Protein AF-A0A2V7U2L6-F1 (afdb_monomer_lite)

pLDDT: mean 90.73, std 7.67, range [42.09, 98.19]

Secondary structure (DSSP, 8-state):
-BEEEE-SS-EEETTS-EE--HHHHHHHHHTTEEEEEEEEEE--HHHHHHHHHHHHTT-HHHHHHHHHHHHHHHHHHHHHHHHHHHHHHHTTT-EEEEEE-TTSTTS-GGGHHHHHHHHH-TT--EETTEEE-TTS-EESSSEEEEEEEEESS-----HHHHHHT---TT-TT-SS------

Structure (mmCIF, N/CA/C/O backbone):
data_AF-A0A2V7U2L6-F1
#
_entry.id   AF-A0A2V7U2L6-F1
#
loop_
_atom_site.group_PDB
_atom_site.id
_atom_site.type_symbol
_atom_site.label_atom_id
_atom_site.label_alt_id
_atom_site.label_comp_id
_atom_site.label_asym_id
_atom_site.label_entity_id
_atom_site.label_seq_id
_atom_site.pdbx_PDB_ins_code
_atom_site.Cartn_x
_atom_site.Cartn_y
_atom_site.Cartn_z
_atom_site.occupancy
_atom_site.B_iso_or_equiv
_atom_site.auth_seq_id
_atom_site.auth_comp_id
_atom_site.auth_asym_id
_atom_site.auth_atom_id
_atom_site.pdbx_PDB_model_num
ATOM 1 N N . MET A 1 1 ? 3.510 3.789 -13.296 1.00 94.06 1 MET A N 1
ATOM 2 C CA . MET A 1 1 ? 4.550 4.838 -13.203 1.00 94.06 1 MET A CA 1
ATOM 3 C C . MET A 1 1 ? 5.898 4.171 -13.372 1.00 94.06 1 MET A C 1
ATOM 5 O O . MET A 1 1 ? 6.181 3.246 -12.621 1.00 94.06 1 MET A O 1
ATOM 9 N N . GLU A 1 2 ? 6.699 4.607 -14.341 1.00 95.31 2 GLU A N 1
ATOM 10 C CA . GLU A 1 2 ? 8.020 4.018 -14.597 1.00 95.31 2 GLU A CA 1
ATOM 11 C C . GLU A 1 2 ? 9.007 4.306 -13.460 1.00 95.31 2 GLU A C 1
ATOM 13 O O . GLU A 1 2 ? 8.998 5.385 -12.856 1.00 95.31 2 GLU A O 1
ATOM 18 N N . ILE A 1 3 ? 9.886 3.345 -13.198 1.00 96.81 3 ILE A N 1
ATOM 19 C CA . ILE A 1 3 ? 11.030 3.492 -12.304 1.00 96.81 3 ILE A CA 1
ATOM 20 C C . ILE A 1 3 ? 12.176 4.094 -13.119 1.00 96.81 3 ILE A C 1
ATOM 22 O O . ILE A 1 3 ? 12.656 3.496 -14.076 1.00 96.81 3 ILE A O 1
ATOM 26 N N . ALA A 1 4 ? 12.636 5.282 -12.730 1.00 96.50 4 ALA A N 1
ATOM 27 C CA . ALA A 1 4 ? 13.750 5.957 -13.389 1.00 96.50 4 ALA A CA 1
ATOM 28 C C . ALA A 1 4 ? 15.114 5.514 -12.849 1.00 96.50 4 ALA A C 1
ATOM 30 O O . ALA A 1 4 ? 16.094 5.504 -13.590 1.00 96.50 4 ALA A O 1
ATOM 31 N N . ALA A 1 5 ? 15.206 5.202 -11.554 1.00 95.75 5 ALA A N 1
ATOM 32 C CA . ALA A 1 5 ? 16.434 4.700 -10.946 1.00 95.75 5 ALA A CA 1
ATOM 33 C C . ALA A 1 5 ? 16.156 3.885 -9.678 1.00 95.75 5 ALA A C 1
ATOM 35 O O . ALA A 1 5 ? 15.238 4.193 -8.914 1.00 95.75 5 ALA A O 1
ATOM 36 N N . LEU A 1 6 ? 17.004 2.881 -9.452 1.00 94.19 6 LEU A N 1
ATOM 37 C CA . LEU A 1 6 ? 17.102 2.110 -8.216 1.00 94.19 6 LEU A CA 1
ATOM 38 C C . LEU A 1 6 ? 18.550 2.197 -7.741 1.00 94.19 6 LEU A C 1
ATOM 40 O O . LEU A 1 6 ? 19.445 1.699 -8.421 1.00 94.19 6 LEU A O 1
ATOM 44 N N . ASP A 1 7 ? 18.781 2.809 -6.587 1.00 91.44 7 ASP A N 1
ATOM 45 C CA . ASP A 1 7 ? 20.095 2.834 -5.947 1.00 91.44 7 ASP A CA 1
ATOM 46 C C . ASP A 1 7 ? 20.064 2.048 -4.626 1.00 91.44 7 ASP A C 1
ATOM 48 O O . ASP A 1 7 ? 19.091 1.350 -4.313 1.00 91.44 7 ASP A O 1
ATOM 52 N N . ALA A 1 8 ? 21.172 2.054 -3.884 1.00 84.69 8 ALA A N 1
ATOM 53 C CA . ALA A 1 8 ? 21.261 1.334 -2.616 1.00 84.69 8 ALA A CA 1
ATOM 54 C C . ALA A 1 8 ? 20.348 1.932 -1.529 1.00 84.69 8 ALA A C 1
ATOM 56 O O . ALA A 1 8 ? 19.909 1.203 -0.644 1.00 84.69 8 ALA A O 1
ATOM 57 N N . GLY A 1 9 ? 20.060 3.235 -1.596 1.00 86.62 9 GLY A N 1
ATOM 58 C CA . GLY A 1 9 ? 19.311 3.977 -0.585 1.00 8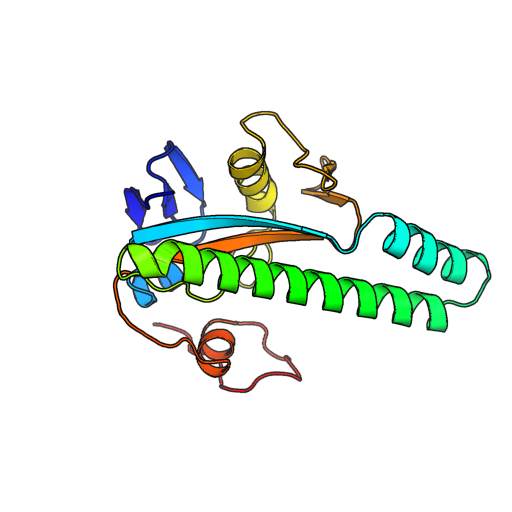6.62 9 GLY A CA 1
ATOM 59 C C . GLY A 1 9 ? 17.842 4.212 -0.930 1.00 86.62 9 GLY A C 1
ATOM 60 O O . GLY A 1 9 ? 17.069 4.557 -0.037 1.00 86.62 9 GLY A O 1
ATOM 61 N N . GLY A 1 10 ? 17.428 4.022 -2.184 1.00 92.31 10 GLY A N 1
ATOM 62 C CA . GLY A 1 10 ? 16.068 4.347 -2.574 1.00 92.31 10 GLY A CA 1
ATOM 63 C C . GLY A 1 10 ? 15.692 4.128 -4.034 1.00 92.31 10 GLY A C 1
ATOM 64 O O . GLY A 1 10 ? 16.367 3.469 -4.829 1.00 92.31 10 GLY A O 1
ATOM 65 N N . VAL A 1 11 ? 14.522 4.675 -4.347 1.00 95.12 11 VAL A N 1
ATOM 66 C CA . VAL A 1 11 ? 13.818 4.532 -5.620 1.00 95.12 11 VAL A CA 1
ATOM 67 C C . VAL A 1 11 ? 13.475 5.914 -6.135 1.00 95.12 11 VAL A C 1
ATOM 69 O O . VAL A 1 11 ? 12.940 6.729 -5.387 1.00 95.12 11 VAL A O 1
ATOM 72 N N . ARG A 1 12 ? 13.708 6.166 -7.421 1.00 96.44 12 ARG A N 1
ATOM 73 C CA . ARG A 1 12 ? 13.230 7.369 -8.107 1.00 96.44 12 ARG A CA 1
ATOM 74 C C . ARG A 1 12 ? 12.279 6.979 -9.226 1.00 96.44 12 ARG A C 1
ATOM 76 O O . ARG A 1 12 ? 12.628 6.167 -10.081 1.00 96.44 12 ARG A O 1
ATOM 83 N N . LEU A 1 13 ? 11.094 7.575 -9.230 1.00 95.69 13 LEU A N 1
ATOM 84 C CA . LEU A 1 13 ? 10.103 7.425 -10.288 1.00 95.69 13 LEU A CA 1
ATOM 85 C C . LEU A 1 13 ? 10.388 8.408 -11.428 1.00 95.69 13 LEU A C 1
ATOM 87 O O . LEU A 1 13 ? 10.940 9.487 -11.210 1.00 95.69 13 LEU A O 1
ATOM 91 N N . ALA A 1 14 ? 9.976 8.063 -12.648 1.00 94.00 14 ALA A N 1
ATOM 92 C CA . ALA A 1 14 ? 10.094 8.943 -13.816 1.00 94.00 14 ALA A CA 1
ATOM 93 C C . ALA A 1 14 ? 9.280 10.239 -13.681 1.00 94.00 14 ALA A C 1
ATOM 95 O O . ALA A 1 14 ? 9.581 11.235 -14.329 1.00 94.00 14 ALA A O 1
ATOM 96 N N . THR A 1 15 ? 8.285 10.243 -12.797 1.00 89.81 15 THR A N 1
ATOM 97 C CA . THR A 1 15 ? 7.484 11.413 -12.426 1.00 89.81 15 THR A CA 1
ATOM 98 C C . THR A 1 15 ? 8.226 12.390 -11.500 1.00 89.81 15 THR A C 1
ATOM 100 O O . THR A 1 15 ? 7.702 13.455 -11.197 1.00 89.81 15 THR A O 1
ATOM 103 N N . GLY A 1 16 ? 9.448 12.059 -11.062 1.00 89.94 16 GLY A N 1
ATOM 104 C CA . GLY A 1 16 ? 10.311 12.914 -10.241 1.00 89.94 16 GLY A CA 1
ATOM 105 C C . GLY A 1 16 ? 10.257 12.617 -8.740 1.00 89.94 16 GLY A C 1
ATOM 106 O O . GLY A 1 16 ? 11.210 12.934 -8.026 1.00 89.94 16 GLY A O 1
ATOM 107 N N . GLN A 1 17 ? 9.204 11.955 -8.250 1.00 92.19 17 GLN A N 1
ATOM 108 C CA . GLN A 1 17 ? 9.126 11.530 -6.852 1.00 92.19 17 GLN A CA 1
ATOM 109 C C . GLN A 1 17 ? 10.182 10.468 -6.539 1.00 92.19 17 GLN A C 1
ATOM 111 O O . GLN A 1 17 ? 10.548 9.638 -7.374 1.00 92.19 17 GLN A O 1
ATOM 116 N N . SER A 1 18 ? 10.666 10.492 -5.303 1.00 94.06 18 SER A N 1
ATOM 117 C CA . SER A 1 18 ? 11.637 9.530 -4.796 1.00 94.06 18 SER A CA 1
ATOM 118 C C . SER A 1 18 ? 11.253 9.052 -3.407 1.00 94.06 18 SER A C 1
ATOM 120 O O . SER A 1 18 ? 10.655 9.810 -2.637 1.00 94.06 18 SER A O 1
ATOM 122 N N . PHE A 1 19 ? 11.614 7.803 -3.121 1.00 95.12 19 PHE A N 1
ATOM 123 C CA . PHE A 1 19 ? 11.447 7.169 -1.824 1.00 95.12 19 PHE A CA 1
ATOM 124 C C . PHE A 1 19 ? 12.804 6.747 -1.263 1.00 95.12 19 PHE A C 1
ATOM 126 O O . PHE A 1 19 ? 13.530 6.002 -1.928 1.00 95.12 19 PHE A O 1
ATOM 133 N N . ALA A 1 20 ? 13.141 7.178 -0.047 1.00 93.19 20 ALA A N 1
ATOM 134 C CA . ALA A 1 20 ? 14.361 6.773 0.650 1.00 93.19 20 ALA A CA 1
ATOM 135 C C . ALA A 1 20 ? 14.130 5.447 1.395 1.00 93.19 20 ALA A C 1
ATOM 137 O O . ALA A 1 20 ? 13.930 5.405 2.609 1.00 93.19 20 ALA A O 1
ATOM 138 N N . SER A 1 21 ? 14.101 4.345 0.644 1.00 90.31 21 SER A N 1
ATOM 139 C CA . SER A 1 21 ? 13.888 3.002 1.186 1.00 90.31 21 SER A CA 1
ATOM 140 C C . SER A 1 21 ? 14.758 1.967 0.478 1.00 90.31 21 SER A C 1
ATOM 142 O O . SER A 1 21 ? 14.475 1.552 -0.649 1.00 90.31 21 SER A O 1
ATOM 144 N N . ALA A 1 22 ? 15.801 1.510 1.177 1.00 88.56 22 ALA A N 1
ATOM 145 C CA . ALA A 1 22 ? 16.678 0.439 0.712 1.00 88.56 22 ALA A CA 1
ATOM 146 C C . ALA A 1 22 ? 15.910 -0.875 0.489 1.00 88.56 22 ALA A C 1
ATOM 148 O O . ALA A 1 22 ? 16.107 -1.521 -0.539 1.00 88.56 22 ALA A O 1
ATOM 149 N N . ALA A 1 23 ? 14.982 -1.232 1.389 1.00 84.62 23 ALA A N 1
ATOM 150 C CA . ALA A 1 23 ? 14.158 -2.434 1.234 1.00 84.62 23 ALA A CA 1
ATOM 151 C C . ALA A 1 23 ? 13.219 -2.354 0.030 1.00 84.62 23 ALA A C 1
ATOM 153 O O . ALA A 1 23 ? 13.067 -3.341 -0.691 1.00 84.62 23 ALA A O 1
ATOM 154 N N . LEU A 1 24 ? 12.603 -1.193 -0.228 1.00 90.31 24 LEU A N 1
ATOM 155 C CA . LEU A 1 24 ? 11.796 -1.021 -1.434 1.00 90.31 24 LEU A CA 1
ATOM 156 C C . LEU A 1 24 ? 12.672 -1.164 -2.683 1.00 90.31 24 LEU A C 1
ATOM 158 O O . LEU A 1 24 ? 12.313 -1.907 -3.594 1.00 90.31 24 LEU A O 1
ATOM 162 N N . ALA A 1 25 ? 13.832 -0.503 -2.718 1.00 91.88 25 ALA A N 1
ATOM 163 C CA . ALA A 1 25 ? 14.747 -0.577 -3.852 1.00 91.88 25 ALA A CA 1
ATOM 164 C C . ALA A 1 25 ? 15.233 -2.010 -4.113 1.00 91.88 25 ALA A C 1
ATOM 166 O O . ALA A 1 25 ? 15.231 -2.475 -5.251 1.00 91.88 25 ALA A O 1
ATOM 167 N N . GLU A 1 26 ? 15.596 -2.738 -3.060 1.00 88.62 26 GLU A N 1
ATOM 168 C CA . GLU A 1 26 ? 16.002 -4.139 -3.118 1.00 88.62 26 GLU A CA 1
ATOM 169 C C . GLU A 1 26 ? 14.884 -5.046 -3.624 1.00 88.62 26 GLU A C 1
ATOM 171 O O . GLU A 1 26 ? 15.102 -5.845 -4.535 1.00 88.62 26 GLU A O 1
ATOM 176 N N . ARG A 1 27 ? 13.668 -4.877 -3.103 1.00 87.69 27 ARG A N 1
ATOM 177 C CA . ARG A 1 27 ? 12.491 -5.619 -3.551 1.00 87.69 27 ARG A CA 1
ATOM 178 C C . ARG A 1 27 ? 12.204 -5.381 -5.033 1.00 87.69 27 ARG A C 1
ATOM 180 O O . ARG A 1 27 ? 11.943 -6.339 -5.759 1.00 87.69 27 ARG A O 1
ATOM 187 N N . LEU A 1 28 ? 12.272 -4.130 -5.490 1.00 92.12 28 LEU A N 1
ATOM 188 C CA . LEU A 1 28 ? 12.072 -3.785 -6.899 1.00 92.12 28 LEU A CA 1
ATOM 189 C C . LEU A 1 28 ? 13.174 -4.383 -7.785 1.00 92.12 28 LEU A C 1
ATOM 191 O O . LEU A 1 28 ? 12.851 -4.955 -8.828 1.00 92.12 28 LEU A O 1
ATOM 195 N N . ARG A 1 29 ? 14.441 -4.340 -7.338 1.00 91.56 29 ARG A N 1
ATOM 196 C CA . ARG A 1 29 ? 15.591 -4.970 -8.015 1.00 91.56 29 ARG A CA 1
ATOM 197 C C . ARG A 1 29 ? 15.437 -6.490 -8.117 1.00 91.56 29 ARG A C 1
ATOM 199 O O . ARG A 1 29 ? 15.534 -7.038 -9.208 1.00 91.56 29 ARG A O 1
ATOM 206 N N . ALA A 1 30 ? 15.137 -7.178 -7.015 1.00 87.94 30 ALA A N 1
ATOM 207 C CA . ALA A 1 30 ? 14.905 -8.627 -7.001 1.00 87.94 30 ALA A CA 1
ATOM 208 C C . ALA A 1 30 ? 13.689 -9.033 -7.859 1.00 87.94 30 ALA A C 1
ATOM 210 O O . ALA A 1 30 ? 13.643 -10.112 -8.463 1.00 87.94 30 ALA A O 1
ATOM 211 N N . GLY A 1 31 ? 12.701 -8.140 -7.925 1.00 89.38 31 GLY A N 1
ATOM 212 C CA . GLY A 1 31 ? 11.532 -8.245 -8.781 1.00 89.38 31 GLY A CA 1
ATOM 213 C C . GLY A 1 31 ? 11.807 -8.030 -10.270 1.00 89.38 31 GLY A C 1
ATOM 214 O O . GLY A 1 31 ? 10.935 -8.385 -11.060 1.00 89.38 31 GLY A O 1
ATOM 215 N N . ASP A 1 32 ? 12.986 -7.533 -10.665 1.00 92.25 32 ASP A N 1
ATOM 216 C CA . ASP A 1 32 ? 13.243 -7.008 -12.017 1.00 92.25 32 ASP A CA 1
ATOM 217 C C . ASP A 1 32 ? 12.097 -6.079 -12.457 1.00 92.25 32 ASP A C 1
ATOM 219 O O . ASP A 1 32 ? 11.424 -6.269 -13.476 1.00 92.25 32 ASP A O 1
ATOM 223 N N . SER A 1 33 ? 11.756 -5.162 -11.549 1.00 94.38 33 SER A N 1
ATOM 224 C CA . SER A 1 33 ? 10.600 -4.285 -11.691 1.00 94.38 33 SER A CA 1
ATOM 225 C C . SER A 1 33 ? 10.995 -3.073 -12.519 1.00 94.38 33 SER A C 1
ATOM 227 O O . SER A 1 33 ? 12.011 -2.441 -12.239 1.00 94.38 33 SER A O 1
ATOM 229 N N . HIS A 1 34 ? 10.170 -2.721 -13.498 1.00 95.00 34 HIS A N 1
ATOM 230 C CA . HIS A 1 34 ? 10.388 -1.549 -14.351 1.00 95.00 34 HIS A CA 1
ATOM 231 C C . HIS A 1 34 ? 9.401 -0.418 -14.040 1.00 95.00 34 HIS A C 1
ATOM 233 O O . HIS A 1 34 ? 9.693 0.745 -14.297 1.00 95.00 34 HIS A O 1
ATOM 239 N N . ALA A 1 35 ? 8.263 -0.741 -13.424 1.00 95.25 35 ALA A N 1
ATOM 240 C CA . ALA A 1 35 ? 7.239 0.223 -13.062 1.00 95.25 35 ALA A CA 1
ATOM 241 C C . ALA A 1 35 ? 6.582 -0.131 -11.724 1.00 95.25 35 ALA A C 1
ATOM 243 O O . ALA A 1 35 ? 6.733 -1.232 -11.191 1.00 95.25 35 ALA A O 1
ATOM 244 N N . VAL A 1 36 ? 5.838 0.827 -11.176 1.00 95.56 36 VAL A N 1
ATOM 245 C CA . VAL A 1 36 ? 4.975 0.651 -10.006 1.00 95.56 36 VAL A CA 1
ATOM 246 C C . VAL A 1 36 ? 3.595 1.266 -10.239 1.00 95.56 36 VAL A C 1
ATOM 248 O O . VAL A 1 36 ? 3.437 2.232 -10.993 1.00 95.56 36 VAL A O 1
ATOM 251 N N . VAL A 1 37 ? 2.595 0.733 -9.546 1.00 95.12 37 VAL A N 1
ATOM 252 C CA . VAL A 1 37 ? 1.236 1.270 -9.440 1.00 95.12 37 VAL A CA 1
ATOM 253 C C . VAL A 1 37 ? 0.997 1.643 -7.983 1.00 95.12 37 VAL A C 1
ATOM 255 O O . VAL A 1 37 ? 1.187 0.810 -7.099 1.00 95.12 37 VAL A O 1
ATOM 258 N N . ALA A 1 38 ? 0.599 2.886 -7.722 1.00 95.88 38 ALA A N 1
ATOM 259 C CA . ALA A 1 38 ? 0.211 3.305 -6.381 1.00 95.88 38 ALA A CA 1
ATOM 260 C C . ALA A 1 38 ? -1.257 2.964 -6.116 1.00 95.88 38 ALA A C 1
ATOM 262 O O . ALA A 1 38 ? -2.104 3.092 -6.999 1.00 95.88 38 ALA A O 1
ATOM 263 N N . VAL A 1 39 ? -1.546 2.534 -4.892 1.00 96.88 39 VAL A N 1
ATOM 264 C CA . VAL A 1 39 ? -2.871 2.109 -4.440 1.00 96.88 39 VAL A CA 1
ATOM 265 C C . VAL A 1 39 ? -3.194 2.812 -3.128 1.00 96.88 39 VAL A C 1
ATOM 267 O O . VAL A 1 39 ? -2.371 2.829 -2.217 1.00 96.88 39 VAL A O 1
ATOM 270 N N . ALA A 1 40 ? -4.412 3.338 -3.024 1.00 97.25 40 ALA A N 1
ATOM 271 C CA . ALA A 1 40 ? -5.049 3.685 -1.760 1.00 97.25 40 ALA A CA 1
ATOM 272 C C . ALA A 1 40 ? -6.270 2.782 -1.576 1.00 97.25 40 ALA A C 1
ATOM 274 O O . ALA A 1 40 ? -7.094 2.667 -2.485 1.00 97.25 40 ALA A O 1
ATOM 275 N N . ALA A 1 41 ? -6.387 2.141 -0.417 1.00 97.38 41 ALA A N 1
ATOM 276 C CA . ALA A 1 41 ? -7.513 1.275 -0.091 1.00 97.38 41 ALA A CA 1
ATOM 277 C C . ALA A 1 41 ? -8.000 1.539 1.332 1.00 97.38 41 ALA A C 1
ATOM 279 O O . ALA A 1 41 ? -7.209 1.868 2.215 1.00 97.38 41 ALA A O 1
ATOM 280 N N . THR A 1 42 ? -9.302 1.371 1.555 1.00 97.69 42 THR A N 1
ATOM 281 C CA . THR A 1 42 ? -9.919 1.490 2.876 1.00 97.69 42 THR A CA 1
ATOM 282 C C . THR A 1 42 ? -11.165 0.623 2.978 1.00 97.69 42 THR A C 1
ATOM 284 O O . THR A 1 42 ? -11.881 0.463 1.990 1.00 97.69 42 THR A O 1
ATOM 287 N N . ALA A 1 43 ? -11.442 0.097 4.171 1.00 97.31 43 ALA A N 1
ATOM 288 C CA . ALA A 1 43 ? -12.713 -0.557 4.485 1.00 97.31 43 ALA A CA 1
ATOM 289 C C . ALA A 1 43 ? -13.870 0.444 4.689 1.00 97.31 43 ALA A C 1
ATOM 291 O O . ALA A 1 43 ? -15.011 0.026 4.870 1.00 97.31 43 ALA A O 1
ATOM 292 N N . GLY A 1 44 ? -13.587 1.750 4.639 1.00 96.31 44 GLY A N 1
ATOM 293 C CA . GLY A 1 44 ? -14.587 2.809 4.736 1.00 96.31 44 GLY A CA 1
ATOM 294 C C . GLY A 1 44 ? -14.762 3.355 6.153 1.00 96.31 44 GLY A C 1
ATOM 295 O O . GLY A 1 44 ? -14.304 2.781 7.144 1.00 96.31 44 GLY A O 1
ATOM 296 N N . SER A 1 45 ? -15.411 4.515 6.236 1.00 96.38 45 SER A N 1
ATOM 297 C CA . SER A 1 45 ? -15.679 5.224 7.494 1.00 96.38 45 SER A CA 1
ATOM 298 C C . SER A 1 45 ? -16.717 4.518 8.364 1.00 96.38 45 SER A C 1
ATOM 300 O O . SER A 1 45 ? -16.723 4.671 9.580 1.00 96.38 45 SER A O 1
ATOM 302 N N . GLU A 1 46 ? -17.576 3.724 7.740 1.00 96.56 46 GLU A N 1
ATOM 303 C CA . GLU A 1 46 ? -18.654 2.962 8.351 1.00 96.56 46 GLU A CA 1
ATOM 304 C C . GLU A 1 46 ? -18.089 1.882 9.271 1.00 96.56 46 GLU A C 1
ATOM 306 O O . GLU A 1 46 ? -18.546 1.735 10.402 1.00 96.56 46 GLU A O 1
ATOM 311 N N . ALA A 1 47 ? -17.036 1.188 8.829 1.00 95.25 47 ALA A N 1
ATOM 312 C CA . ALA A 1 47 ? -16.331 0.214 9.655 1.00 95.25 47 ALA A CA 1
ATOM 313 C C . ALA A 1 47 ? -15.703 0.874 10.893 1.00 95.25 47 ALA A C 1
ATOM 315 O O . ALA A 1 47 ? -15.752 0.313 11.988 1.00 95.25 47 ALA A O 1
ATOM 316 N N . GLU A 1 48 ? -15.150 2.081 10.730 1.00 95.50 48 GLU A N 1
ATOM 317 C CA . GLU A 1 48 ? -14.577 2.848 11.835 1.00 95.50 48 GLU A CA 1
ATOM 318 C C . GLU A 1 48 ? -15.622 3.333 12.836 1.00 95.50 48 GLU A C 1
ATOM 320 O O . GLU A 1 48 ? -15.427 3.215 14.048 1.00 95.50 48 GLU A O 1
ATOM 325 N N . ALA A 1 49 ? -16.741 3.852 12.335 1.00 97.12 49 ALA A N 1
ATOM 326 C CA . ALA A 1 49 ? -17.865 4.245 13.168 1.00 97.12 49 ALA A CA 1
ATOM 327 C C . ALA A 1 49 ? -18.394 3.053 13.976 1.00 97.12 49 ALA A C 1
ATOM 329 O O . ALA A 1 49 ? -18.638 3.189 15.175 1.00 97.12 49 ALA A O 1
ATOM 330 N N . GLU A 1 50 ? -18.505 1.882 13.347 1.00 97.69 50 GLU A N 1
ATOM 331 C CA . GLU A 1 50 ? -19.073 0.699 13.981 1.00 97.69 50 GLU A CA 1
ATOM 332 C C . GLU A 1 50 ? -18.194 0.162 15.113 1.00 97.69 50 GLU A C 1
ATOM 334 O O . GLU A 1 50 ? -18.688 -0.017 16.228 1.00 97.69 50 GLU A O 1
ATOM 339 N N . TYR A 1 51 ? -16.881 -0.022 14.907 1.00 96.56 51 TYR A N 1
ATOM 340 C CA . TYR A 1 51 ? -16.050 -0.496 16.017 1.00 96.56 51 TYR A CA 1
ATOM 341 C C . TYR A 1 51 ? -16.011 0.530 17.158 1.00 96.56 51 TYR A C 1
ATOM 343 O O . TYR A 1 51 ? -16.150 0.152 18.321 1.00 96.56 51 TYR A O 1
ATOM 351 N N . LYS A 1 52 ? -15.919 1.836 16.859 1.00 96.50 52 LYS A N 1
ATOM 352 C CA . LYS A 1 52 ? -15.951 2.897 17.885 1.00 96.50 52 LYS A CA 1
ATOM 353 C C . LYS A 1 52 ? -17.260 2.912 18.674 1.00 96.50 52 LYS A C 1
ATOM 355 O O . LYS A 1 52 ? -17.237 3.191 19.877 1.00 96.50 52 LYS A O 1
ATOM 360 N N . ARG A 1 53 ? -18.384 2.584 18.031 1.00 98.19 53 ARG A N 1
ATOM 361 C CA . ARG A 1 53 ? -19.688 2.439 18.687 1.00 98.19 53 ARG A CA 1
ATOM 362 C C . ARG A 1 53 ? -19.648 1.319 19.729 1.00 98.19 53 ARG A C 1
ATOM 364 O O . ARG A 1 53 ? -19.972 1.572 20.886 1.00 98.19 53 ARG A O 1
ATOM 371 N N . HIS A 1 54 ? -19.152 0.133 19.369 1.00 98.00 54 HIS A N 1
ATOM 372 C CA . HIS A 1 54 ? -18.991 -0.984 20.311 1.00 98.00 54 HIS A CA 1
ATOM 373 C C . HIS A 1 54 ? -18.082 -0.639 21.502 1.00 98.00 54 HIS A C 1
ATOM 375 O O . HIS A 1 54 ? -18.438 -0.922 22.645 1.00 98.00 54 HIS A O 1
ATOM 381 N N . TRP A 1 55 ? -16.952 0.036 21.259 1.00 96.00 55 TRP A N 1
ATOM 382 C CA . TRP A 1 55 ? -16.074 0.525 22.331 1.00 96.00 55 TRP A CA 1
ATOM 383 C C . TRP A 1 55 ? -16.802 1.474 23.293 1.00 96.00 55 TRP A C 1
ATOM 385 O O . TRP A 1 55 ? -16.680 1.334 24.508 1.00 96.00 55 TRP A O 1
ATOM 395 N N . THR A 1 56 ? -17.587 2.412 22.759 1.00 97.62 56 THR A N 1
ATOM 396 C CA . THR A 1 56 ? -18.331 3.399 23.561 1.00 97.62 56 THR A CA 1
ATOM 397 C C . THR A 1 56 ? -19.460 2.757 24.375 1.00 97.62 56 THR A C 1
ATOM 399 O O . THR A 1 56 ? -19.747 3.191 25.486 1.00 97.62 56 THR A O 1
ATOM 402 N N . GLU A 1 57 ? -20.072 1.694 23.856 1.00 98.19 57 GLU A N 1
ATOM 403 C CA . GLU A 1 57 ? -21.144 0.940 24.518 1.00 98.19 57 GLU A CA 1
ATOM 404 C C . GLU A 1 57 ? -20.631 -0.120 25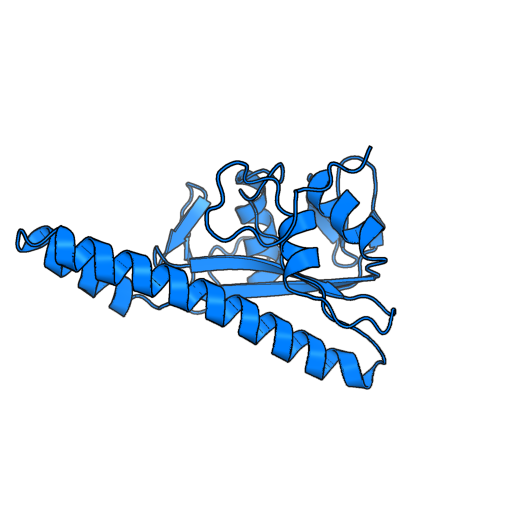.513 1.00 98.19 57 GLU A C 1
ATOM 406 O O . GLU A 1 57 ? -21.416 -0.912 26.031 1.00 98.19 57 GLU A O 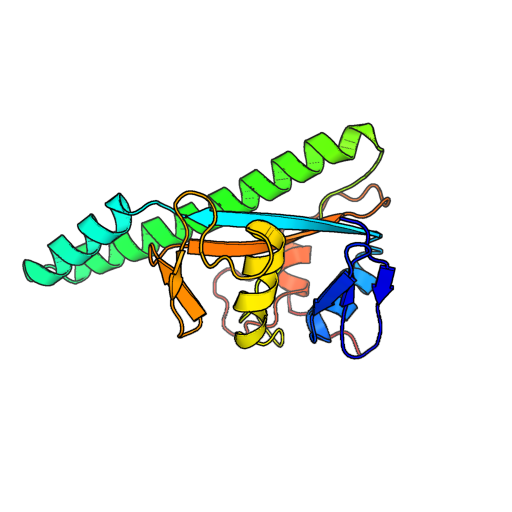1
ATOM 411 N N . GLY A 1 58 ? -19.323 -0.161 25.789 1.00 98.06 58 GLY A N 1
ATOM 412 C CA . GLY A 1 58 ? -18.736 -1.109 26.740 1.00 98.06 58 GLY A CA 1
ATOM 413 C C . GLY A 1 58 ? -18.618 -2.542 26.213 1.00 98.06 58 GLY A C 1
ATOM 414 O O . GLY A 1 58 ? -18.537 -3.472 27.012 1.00 98.06 58 GLY A O 1
ATOM 415 N N . ARG A 1 59 ? -18.576 -2.724 24.884 1.00 98.19 59 ARG A N 1
ATOM 416 C CA . ARG A 1 59 ? -18.415 -4.016 24.186 1.00 98.19 59 ARG A CA 1
ATOM 417 C C . ARG A 1 59 ? -17.091 -4.075 23.404 1.00 98.19 59 ARG A C 1
ATOM 419 O O . ARG A 1 59 ? -17.093 -4.138 22.172 1.00 98.19 59 ARG A O 1
ATOM 426 N N . PRO A 1 60 ? -15.932 -3.962 24.080 1.00 96.88 60 PRO A N 1
ATOM 427 C CA . PRO A 1 60 ? -14.636 -3.819 23.411 1.00 96.88 60 PRO A CA 1
ATOM 428 C C . PRO A 1 60 ? -14.208 -5.071 22.635 1.00 96.88 60 PRO A C 1
ATOM 430 O O . PRO A 1 60 ? -13.432 -4.966 21.690 1.00 96.88 60 PRO A O 1
ATOM 433 N N . ASP A 1 61 ? -14.709 -6.246 23.006 1.00 97.88 61 ASP A N 1
ATOM 434 C CA . ASP A 1 61 ? -14.508 -7.510 22.301 1.00 97.88 61 ASP A CA 1
ATOM 435 C C . ASP A 1 61 ? -15.161 -7.492 20.914 1.00 97.88 61 ASP A C 1
ATOM 437 O O . ASP A 1 61 ? -14.491 -7.755 19.914 1.00 97.88 61 ASP A O 1
ATOM 441 N N . GLU A 1 62 ? -16.433 -7.098 20.829 1.00 97.88 62 GLU A N 1
ATOM 442 C CA . GLU A 1 62 ? -17.130 -6.916 19.553 1.00 97.88 62 GLU A CA 1
ATOM 443 C C . GLU A 1 62 ? -16.446 -5.837 18.702 1.00 97.88 62 GLU A C 1
ATOM 445 O O . GLU A 1 62 ? -16.172 -6.055 17.520 1.00 97.88 62 GLU A O 1
ATOM 450 N N . GLY A 1 63 ? -16.083 -4.705 19.319 1.00 97.44 63 GLY A N 1
ATOM 451 C CA . GLY A 1 63 ? -15.346 -3.631 18.651 1.00 97.44 63 GLY A CA 1
ATOM 452 C C . GLY A 1 63 ? -14.014 -4.111 18.073 1.00 97.44 63 GLY A C 1
ATOM 453 O O . GLY A 1 63 ? -13.707 -3.838 16.914 1.00 97.44 63 GLY A O 1
ATOM 454 N N . PHE A 1 64 ? -13.252 -4.895 18.835 1.00 96.38 64 PHE A N 1
ATOM 455 C CA . PHE A 1 64 ? -12.004 -5.487 18.362 1.00 96.38 64 PHE A CA 1
ATOM 456 C C . PHE A 1 64 ? -12.222 -6.410 17.155 1.00 96.38 64 PHE A C 1
ATOM 458 O O . PHE A 1 64 ? -11.470 -6.331 16.182 1.00 96.38 64 PHE A O 1
ATOM 465 N N . PHE A 1 65 ? -13.248 -7.268 17.169 1.00 96.88 65 PHE A N 1
ATOM 466 C CA . PHE A 1 65 ? -13.532 -8.143 16.027 1.00 96.88 65 PHE A CA 1
ATOM 467 C C . PHE A 1 65 ? -13.908 -7.356 14.769 1.00 96.88 65 PHE A C 1
ATOM 469 O O . PHE A 1 65 ? -13.403 -7.676 13.690 1.00 96.88 65 PHE A O 1
ATOM 476 N N . VAL A 1 66 ? -14.731 -6.311 14.897 1.00 97.06 66 VAL A N 1
ATOM 477 C CA . VAL A 1 66 ? -15.096 -5.435 13.772 1.00 97.06 66 VAL A CA 1
ATOM 478 C C . VAL A 1 66 ? -13.863 -4.718 13.219 1.00 97.06 66 VAL A C 1
ATOM 480 O O . VAL A 1 66 ? -13.642 -4.730 12.008 1.00 97.06 66 VAL A O 1
ATOM 483 N N . GLU A 1 67 ? -13.014 -4.160 14.084 1.00 96.62 67 GLU A N 1
ATOM 484 C CA . GLU A 1 67 ? -11.769 -3.497 13.679 1.00 96.62 67 GLU A CA 1
ATOM 485 C C . GLU A 1 67 ? -10.835 -4.462 12.934 1.00 96.62 67 GLU A C 1
ATOM 487 O O . GLU A 1 67 ? -10.342 -4.159 11.844 1.00 96.62 67 GLU A O 1
ATOM 492 N N . ARG A 1 68 ? -10.615 -5.666 13.477 1.00 96.00 68 ARG A N 1
ATOM 493 C CA . ARG A 1 68 ? -9.765 -6.678 12.835 1.00 96.00 68 ARG A CA 1
ATOM 494 C C . ARG A 1 68 ? -10.335 -7.165 11.510 1.00 96.00 68 ARG A C 1
ATOM 496 O O . ARG A 1 68 ? -9.568 -7.377 10.569 1.00 96.00 68 ARG A O 1
ATOM 503 N N . PHE A 1 69 ? -11.652 -7.320 11.419 1.00 96.31 69 PHE A N 1
ATOM 504 C CA . PHE A 1 69 ? -12.316 -7.657 10.167 1.00 96.31 69 PHE A CA 1
ATOM 505 C C . PHE A 1 69 ? -12.123 -6.550 9.124 1.00 96.31 69 PHE A C 1
ATOM 507 O O . PHE A 1 69 ? -11.746 -6.851 7.993 1.00 96.31 69 PHE A O 1
ATOM 514 N N . ALA A 1 70 ? -12.274 -5.281 9.513 1.00 97.12 70 ALA A N 1
ATOM 515 C CA . ALA A 1 70 ? -12.047 -4.134 8.638 1.00 97.12 70 ALA A CA 1
ATOM 516 C C . ALA A 1 70 ? -10.609 -4.093 8.096 1.00 97.12 70 ALA A C 1
ATOM 518 O O . ALA A 1 70 ? -10.412 -3.932 6.894 1.00 97.12 70 ALA A O 1
ATOM 519 N N . VAL A 1 71 ? -9.601 -4.337 8.942 1.00 94.25 71 VAL A N 1
ATOM 520 C CA . VAL A 1 71 ? -8.200 -4.469 8.496 1.00 94.25 71 VAL A CA 1
ATOM 521 C C . VAL A 1 71 ? -8.047 -5.605 7.478 1.00 94.25 71 VAL A C 1
ATOM 523 O O . VAL A 1 71 ? -7.421 -5.424 6.434 1.00 94.25 71 VAL A O 1
ATOM 526 N N . GLY A 1 72 ? -8.660 -6.765 7.735 1.00 94.75 72 GLY A N 1
ATOM 527 C CA . GLY A 1 72 ? -8.648 -7.893 6.801 1.00 94.75 72 GLY A CA 1
ATOM 528 C C . GLY A 1 72 ? -9.297 -7.569 5.450 1.00 94.75 72 GLY A C 1
ATOM 529 O O . GLY A 1 72 ? -8.783 -7.980 4.407 1.00 94.75 72 GLY A O 1
ATOM 530 N N . VAL A 1 73 ? -10.392 -6.804 5.452 1.00 96.31 73 VAL A N 1
ATOM 531 C CA . VAL A 1 73 ? -11.045 -6.304 4.233 1.00 96.31 73 VAL A CA 1
ATOM 532 C C . VAL A 1 73 ? -10.108 -5.371 3.468 1.00 96.31 73 VAL A C 1
ATOM 534 O O . VAL A 1 73 ? -9.922 -5.573 2.268 1.00 96.31 73 VAL A O 1
ATOM 537 N N . THR A 1 74 ? -9.466 -4.411 4.137 1.00 96.38 74 THR A N 1
ATOM 538 C CA . THR A 1 74 ? -8.516 -3.482 3.504 1.00 96.38 74 THR A CA 1
ATOM 539 C C . THR A 1 74 ? -7.373 -4.221 2.808 1.00 96.38 74 THR A C 1
ATOM 541 O O . THR A 1 74 ? -7.085 -3.943 1.644 1.00 96.38 74 THR A O 1
ATOM 544 N N . GLU A 1 75 ? -6.791 -5.236 3.447 1.00 91.75 75 GLU A N 1
ATOM 545 C CA . GLU A 1 75 ? -5.759 -6.084 2.833 1.00 91.75 75 GLU A CA 1
ATOM 546 C C . GLU A 1 75 ? -6.274 -6.855 1.603 1.00 91.75 75 GLU A C 1
ATOM 548 O O . GLU A 1 75 ? -5.580 -6.961 0.584 1.00 91.75 75 GLU A O 1
ATOM 553 N N . GLN A 1 76 ? -7.514 -7.366 1.638 1.00 92.81 76 GLN A N 1
ATOM 554 C CA . GLN A 1 76 ? -8.119 -7.988 0.453 1.00 92.81 76 GLN A CA 1
ATOM 555 C C . GLN A 1 76 ? -8.362 -6.979 -0.674 1.00 92.81 76 GLN A C 1
ATOM 557 O O . GLN A 1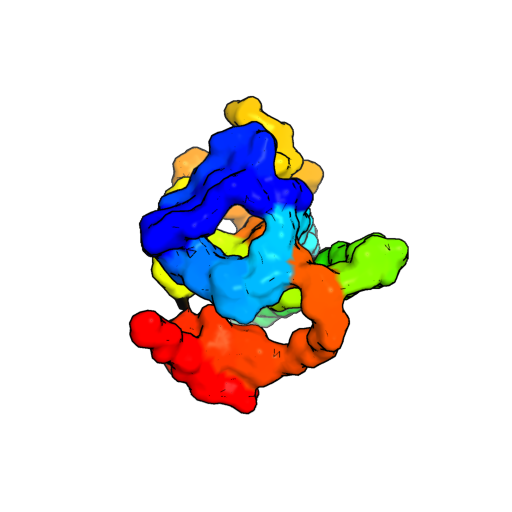 76 ? -8.167 -7.330 -1.837 1.00 92.81 76 GLN A O 1
ATOM 562 N N . LEU A 1 77 ? -8.729 -5.732 -0.367 1.00 95.44 77 LEU A N 1
ATOM 563 C CA . LEU A 1 77 ? -8.878 -4.683 -1.378 1.00 95.44 77 LEU A CA 1
ATOM 564 C C . LEU A 1 77 ? -7.541 -4.362 -2.054 1.00 95.44 77 LEU A C 1
ATOM 566 O O . LEU A 1 77 ? -7.494 -4.278 -3.280 1.00 95.44 77 LEU A O 1
ATOM 570 N N . VAL A 1 78 ? -6.440 -4.272 -1.300 1.00 93.56 78 VAL A N 1
ATOM 571 C CA . VAL A 1 78 ? -5.094 -4.091 -1.880 1.00 93.56 78 VAL A CA 1
ATOM 572 C C . VAL A 1 78 ? -4.713 -5.288 -2.757 1.00 93.56 78 VAL A C 1
ATOM 574 O O . VAL A 1 78 ? -4.165 -5.125 -3.854 1.00 93.56 78 VAL A O 1
ATOM 577 N N . ARG A 1 79 ? -5.046 -6.511 -2.329 1.00 89.06 79 ARG A N 1
ATOM 578 C CA . ARG A 1 79 ? -4.845 -7.713 -3.148 1.00 89.06 79 ARG A CA 1
ATOM 579 C C . ARG A 1 79 ? -5.663 -7.663 -4.438 1.00 89.06 79 ARG A C 1
ATOM 581 O O . ARG A 1 79 ? -5.124 -7.977 -5.498 1.00 89.06 79 ARG A O 1
ATOM 588 N N . TYR A 1 80 ? -6.926 -7.252 -4.379 1.00 90.94 80 TYR A N 1
ATOM 589 C CA . TYR A 1 80 ? -7.750 -7.086 -5.574 1.00 90.94 80 TYR A CA 1
ATOM 590 C C . TYR A 1 80 ? -7.202 -6.002 -6.496 1.00 90.94 80 TYR A C 1
ATOM 592 O O . TYR A 1 80 ? -7.087 -6.254 -7.692 1.00 90.94 80 TYR A O 1
ATOM 600 N N . ALA A 1 81 ? -6.780 -4.855 -5.964 1.00 91.88 81 ALA A N 1
ATOM 601 C CA . ALA A 1 81 ? -6.120 -3.813 -6.746 1.00 91.88 81 ALA A CA 1
ATOM 602 C C . ALA A 1 81 ? -4.864 -4.347 -7.456 1.00 91.88 81 ALA A C 1
ATOM 604 O O . ALA A 1 81 ? -4.648 -4.058 -8.629 1.00 91.88 81 ALA A O 1
ATOM 605 N N . SER A 1 82 ? -4.088 -5.208 -6.789 1.00 87.69 82 SER A N 1
ATOM 606 C CA . SER A 1 82 ? -2.917 -5.868 -7.384 1.00 87.69 82 SER A CA 1
ATOM 607 C C . SER A 1 82 ? -3.300 -6.813 -8.534 1.00 87.69 82 SER A C 1
ATOM 609 O O . SER A 1 82 ? -2.631 -6.840 -9.563 1.00 87.69 82 SER A O 1
ATOM 611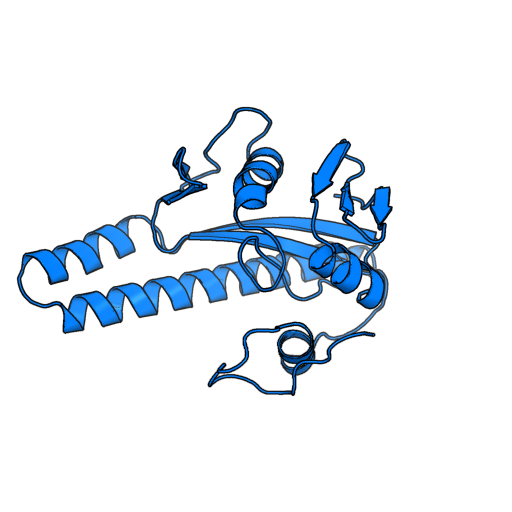 N N . VAL A 1 83 ? -4.401 -7.564 -8.398 1.00 86.69 83 VAL A N 1
ATOM 612 C CA . VAL A 1 83 ? -4.936 -8.424 -9.473 1.00 86.69 83 VAL A CA 1
ATOM 613 C C . VAL A 1 83 ? -5.434 -7.591 -10.654 1.00 86.69 83 VAL A C 1
ATOM 615 O O . VAL A 1 83 ? -5.182 -7.949 -11.801 1.00 86.69 83 VAL A O 1
ATOM 618 N N . TRP A 1 84 ? -6.113 -6.474 -10.392 1.00 88.44 84 TRP A N 1
ATOM 619 C CA . TRP A 1 84 ? -6.539 -5.536 -11.431 1.00 88.44 84 TRP A CA 1
ATOM 620 C C . TRP A 1 84 ? -5.348 -4.928 -12.171 1.00 88.44 84 TRP A C 1
ATOM 622 O O . TRP A 1 84 ? -5.345 -4.924 -13.400 1.00 88.44 84 TRP A O 1
ATOM 632 N N . ALA A 1 85 ? -4.313 -4.499 -11.441 1.00 88.00 85 ALA A N 1
ATOM 633 C CA . ALA A 1 85 ? -3.061 -4.040 -12.032 1.00 88.00 85 ALA A CA 1
ATOM 634 C C . ALA A 1 85 ? -2.428 -5.131 -12.908 1.00 88.00 85 ALA A C 1
ATOM 636 O O . ALA A 1 85 ? -2.032 -4.846 -14.031 1.00 88.00 85 ALA A O 1
ATOM 637 N N . CYS A 1 86 ? -2.410 -6.387 -12.445 1.00 87.31 86 CYS A N 1
ATOM 638 C CA . CYS A 1 86 ? -1.895 -7.511 -13.226 1.00 87.31 86 CYS A CA 1
ATOM 639 C C . CYS A 1 86 ? -2.674 -7.730 -14.528 1.00 87.31 86 CYS A C 1
ATOM 641 O O . CYS A 1 86 ? -2.061 -7.888 -15.573 1.00 87.31 86 CYS A O 1
ATOM 643 N N . ARG A 1 87 ? -4.012 -7.713 -14.482 1.00 87.12 87 ARG A N 1
ATOM 644 C CA . ARG A 1 87 ? -4.862 -7.885 -15.675 1.00 87.12 87 ARG A CA 1
ATOM 645 C C . ARG A 1 87 ? -4.683 -6.753 -16.681 1.00 87.12 87 ARG A C 1
ATOM 647 O O . ARG A 1 87 ? -4.665 -6.996 -17.880 1.00 87.12 87 ARG A O 1
ATOM 654 N N . ALA A 1 88 ? -4.551 -5.517 -16.202 1.00 86.06 88 ALA A N 1
ATOM 655 C CA . ALA A 1 88 ? -4.261 -4.383 -17.074 1.00 86.06 88 ALA A CA 1
ATOM 656 C C . ALA A 1 88 ? -2.882 -4.543 -17.742 1.00 86.06 88 ALA A C 1
ATOM 658 O O . ALA A 1 88 ? -2.751 -4.349 -18.950 1.00 86.06 88 ALA A O 1
ATOM 659 N N . ALA A 1 89 ? -1.884 -4.966 -16.964 1.00 84.31 89 ALA A N 1
ATOM 660 C CA . ALA A 1 89 ? -0.504 -5.159 -17.400 1.00 84.31 89 ALA A CA 1
ATOM 661 C C . ALA A 1 89 ? -0.318 -6.393 -18.313 1.00 84.31 89 ALA A C 1
ATOM 663 O O . ALA A 1 89 ? 0.578 -6.417 -19.153 1.00 84.31 89 ALA A O 1
ATOM 664 N N . GLU A 1 90 ? -1.197 -7.396 -18.224 1.00 83.38 90 GLU A N 1
ATOM 665 C CA . GLU A 1 90 ? -1.163 -8.605 -19.061 1.00 83.38 90 GLU A CA 1
ATOM 666 C C . GLU A 1 90 ? -1.224 -8.269 -20.559 1.00 83.38 90 GLU A C 1
ATOM 668 O O . GLU A 1 90 ? -0.519 -8.881 -21.360 1.00 83.38 90 GLU A O 1
ATOM 673 N N . THR A 1 91 ? -1.976 -7.228 -20.936 1.00 82.06 91 THR A N 1
ATOM 674 C CA . THR A 1 91 ? -2.036 -6.743 -22.328 1.00 82.06 91 THR A CA 1
ATOM 675 C C . THR A 1 91 ? -0.683 -6.258 -22.867 1.00 82.06 91 THR A C 1
ATOM 677 O O . THR A 1 91 ? -0.464 -6.283 -24.076 1.00 82.06 91 THR A O 1
ATOM 680 N N . ALA A 1 92 ? 0.235 -5.869 -21.978 1.00 83.06 92 ALA A N 1
ATOM 681 C CA . ALA A 1 92 ? 1.601 -5.451 -22.281 1.00 83.06 92 ALA A CA 1
ATOM 682 C C . ALA A 1 92 ? 2.643 -6.564 -22.038 1.00 83.06 92 ALA A C 1
ATOM 684 O O . ALA A 1 92 ? 3.843 -6.322 -22.155 1.00 83.06 92 ALA A O 1
ATOM 685 N N . GLY A 1 93 ? 2.212 -7.789 -21.709 1.00 85.81 93 GLY A N 1
ATOM 686 C CA . GLY A 1 93 ? 3.122 -8.888 -21.381 1.00 85.81 93 GLY A CA 1
ATOM 687 C C . GLY A 1 93 ? 3.843 -8.693 -20.044 1.00 85.81 93 GLY A C 1
ATOM 688 O O . GLY A 1 93 ? 4.971 -9.158 -19.869 1.00 85.81 93 GLY A O 1
ATOM 689 N N . GLU A 1 94 ? 3.201 -8.030 -19.088 1.00 91.06 94 GLU A N 1
ATOM 690 C CA . GLU A 1 94 ? 3.753 -7.737 -17.766 1.00 91.06 94 GLU A CA 1
ATOM 691 C C . GLU A 1 94 ? 3.055 -8.534 -16.655 1.00 91.06 94 GLU A C 1
ATOM 693 O O . GLU A 1 94 ? 2.007 -9.150 -16.839 1.00 91.06 94 GLU A O 1
ATOM 698 N N . THR A 1 95 ? 3.659 -8.534 -15.470 1.00 91.00 95 THR A N 1
ATOM 699 C CA . THR A 1 95 ? 3.156 -9.195 -14.264 1.00 91.00 95 THR A CA 1
ATOM 700 C C . THR A 1 95 ? 3.243 -8.244 -13.077 1.00 91.00 95 THR A C 1
ATOM 702 O O . THR A 1 95 ? 4.290 -7.642 -12.827 1.00 91.00 95 THR A O 1
ATOM 705 N N . ALA A 1 96 ? 2.166 -8.163 -12.291 1.00 90.81 96 ALA A N 1
ATOM 706 C CA . ALA A 1 96 ? 2.187 -7.478 -11.005 1.00 90.81 96 ALA A CA 1
ATOM 707 C C . ALA A 1 96 ? 2.776 -8.374 -9.905 1.00 90.81 96 ALA A C 1
ATOM 709 O O . ALA A 1 96 ? 2.368 -9.520 -9.728 1.00 90.81 96 ALA A O 1
ATOM 710 N N . LEU A 1 97 ? 3.714 -7.835 -9.133 1.00 89.25 97 LEU A N 1
ATOM 711 C CA . LEU A 1 97 ? 4.287 -8.468 -7.949 1.00 89.25 97 LEU A CA 1
ATOM 712 C C . LEU A 1 97 ? 3.542 -8.014 -6.686 1.00 89.25 97 LEU A C 1
ATOM 714 O O . LEU A 1 97 ? 2.687 -7.132 -6.720 1.00 89.25 97 LEU A O 1
ATOM 718 N N . PHE A 1 98 ? 3.878 -8.607 -5.541 1.00 84.62 98 PHE A N 1
ATOM 719 C CA . PHE A 1 98 ? 3.287 -8.219 -4.260 1.00 84.62 98 PHE A CA 1
ATOM 720 C C . PHE A 1 98 ? 3.484 -6.723 -3.973 1.00 84.62 98 PHE A C 1
ATOM 722 O O . PHE A 1 98 ? 4.516 -6.136 -4.320 1.00 84.62 98 PHE A O 1
ATOM 729 N N . HIS A 1 99 ? 2.541 -6.132 -3.245 1.00 89.12 99 HIS A N 1
ATOM 730 C CA . HIS A 1 99 ? 2.622 -4.737 -2.832 1.00 89.12 99 HIS A CA 1
ATOM 731 C C . HIS A 1 99 ? 3.591 -4.526 -1.655 1.00 89.12 99 HIS A C 1
ATOM 733 O O . HIS A 1 99 ? 3.892 -5.462 -0.909 1.00 89.12 99 HIS A O 1
ATOM 739 N N . ALA A 1 100 ? 4.076 -3.300 -1.494 1.00 90.00 100 ALA A N 1
ATOM 740 C CA . ALA A 1 100 ? 4.804 -2.827 -0.322 1.00 90.00 100 ALA A CA 1
ATOM 741 C C . ALA A 1 100 ? 4.195 -1.505 0.155 1.00 90.00 100 ALA A C 1
ATOM 743 O O . ALA A 1 100 ? 3.723 -0.721 -0.668 1.00 90.00 100 ALA A O 1
ATOM 744 N N . SER A 1 101 ? 4.252 -1.249 1.458 1.00 92.50 101 SER A N 1
ATOM 745 C CA . SER A 1 101 ? 3.665 -0.060 2.080 1.00 92.50 101 SER A CA 1
ATOM 746 C C . SER A 1 101 ? 4.664 0.571 3.059 1.00 92.50 101 SER A C 1
ATOM 748 O O . SER A 1 101 ? 5.410 -0.172 3.706 1.00 92.50 101 SER A O 1
ATOM 750 N N . PRO A 1 102 ? 4.704 1.908 3.196 1.00 92.31 102 PRO A N 1
ATOM 751 C CA . PRO A 1 102 ? 5.470 2.581 4.246 1.00 92.31 102 PRO A CA 1
ATOM 752 C C . PRO A 1 102 ? 5.145 2.033 5.642 1.00 92.31 102 PRO A C 1
ATOM 754 O O . PRO A 1 102 ? 4.009 1.651 5.922 1.00 92.31 102 PRO A O 1
ATOM 757 N N . GLY A 1 103 ? 6.152 1.948 6.512 1.00 87.62 103 GLY A N 1
ATOM 758 C CA . GLY A 1 103 ? 6.028 1.333 7.836 1.00 87.62 103 GLY A CA 1
ATOM 759 C C . GLY A 1 103 ? 6.071 -0.200 7.844 1.00 87.62 103 GLY A C 1
ATOM 760 O O . GLY A 1 103 ? 6.116 -0.795 8.920 1.00 87.62 103 GLY A O 1
ATOM 761 N N . CYS A 1 104 ? 6.087 -0.855 6.677 1.00 80.94 104 CYS A N 1
ATOM 762 C CA . CYS A 1 104 ? 6.365 -2.285 6.575 1.00 80.94 104 CYS A CA 1
ATOM 763 C C . CYS A 1 104 ? 7.864 -2.523 6.370 1.00 80.94 104 CYS A C 1
ATOM 765 O O . CYS A 1 104 ? 8.481 -2.012 5.431 1.00 80.94 104 CYS A O 1
ATOM 767 N N . GLY A 1 105 ? 8.431 -3.346 7.245 1.00 75.88 105 GLY A N 1
ATOM 768 C CA . GLY A 1 105 ? 9.854 -3.638 7.282 1.00 75.88 105 GLY A CA 1
ATOM 769 C C . GLY A 1 105 ? 10.721 -2.415 7.510 1.00 75.88 105 GLY A C 1
ATOM 770 O O . GLY A 1 105 ? 10.466 -1.646 8.433 1.00 75.88 105 GLY A O 1
ATOM 771 N N . THR A 1 106 ? 11.747 -2.218 6.683 1.00 81.81 106 THR A N 1
ATOM 772 C CA . THR A 1 106 ? 12.652 -1.064 6.814 1.00 81.81 106 THR A CA 1
ATOM 773 C C . THR A 1 106 ? 12.246 0.141 5.966 1.00 81.81 106 THR A C 1
ATOM 775 O O . THR A 1 106 ? 13.011 1.099 5.900 1.00 81.81 106 THR A O 1
ATOM 778 N N . TRP A 1 107 ? 11.067 0.134 5.326 1.00 89.81 107 TRP A N 1
ATOM 779 C CA . TRP A 1 107 ? 10.544 1.327 4.653 1.00 89.81 107 TRP A CA 1
ATOM 780 C C . TRP A 1 107 ? 10.025 2.322 5.707 1.00 89.81 107 TRP A C 1
ATOM 782 O O . TRP A 1 107 ? 9.030 2.010 6.367 1.00 89.81 107 TRP A O 1
ATOM 792 N N . PRO A 1 108 ? 10.647 3.510 5.873 1.00 90.31 108 PRO A N 1
ATOM 793 C CA . PRO A 1 108 ? 10.243 4.463 6.908 1.00 90.31 108 PRO A CA 1
ATOM 794 C C . PRO A 1 108 ? 8.774 4.892 6.789 1.00 90.31 108 PRO A C 1
ATOM 796 O O . PRO A 1 108 ? 8.260 5.057 5.683 1.00 90.31 108 PRO A O 1
ATOM 799 N N . MET A 1 109 ? 8.089 5.086 7.919 1.00 91.50 109 MET A N 1
ATOM 800 C CA . MET A 1 109 ? 6.679 5.510 7.935 1.00 91.50 109 MET A CA 1
ATOM 801 C C . MET A 1 109 ? 6.517 6.956 7.439 1.00 91.50 109 MET A C 1
ATOM 803 O O . MET A 1 109 ? 5.502 7.310 6.846 1.00 91.50 109 MET A O 1
ATOM 807 N N . GLU A 1 110 ? 7.541 7.789 7.612 1.00 92.12 110 GLU A N 1
ATOM 808 C CA . GLU A 1 110 ? 7.599 9.188 7.175 1.00 92.12 110 GLU A CA 1
ATOM 809 C C . GLU A 1 110 ? 7.454 9.327 5.649 1.00 92.12 110 GLU A C 1
ATOM 811 O O . GLU A 1 110 ? 6.991 10.349 5.139 1.00 92.12 110 GLU A O 1
ATOM 816 N N . GLU A 1 111 ? 7.792 8.271 4.906 1.00 93.81 111 GLU A N 1
ATOM 817 C CA . GLU A 1 111 ? 7.621 8.180 3.455 1.00 93.81 111 GLU A CA 1
ATOM 818 C C . GLU A 1 111 ? 6.145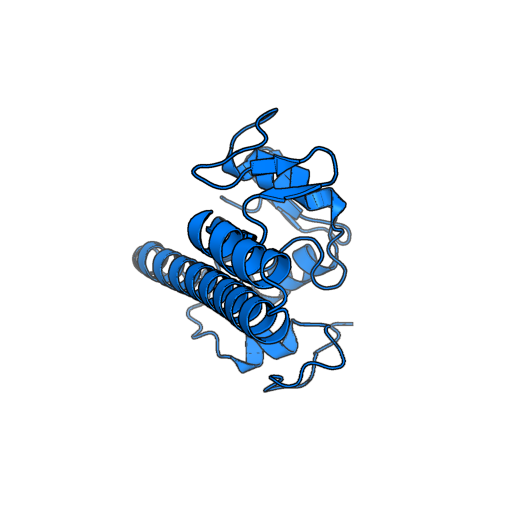 8.053 3.031 1.00 93.81 111 GLU A C 1
ATOM 820 O O . GLU A 1 111 ? 5.822 8.260 1.858 1.00 93.81 111 GLU A O 1
ATOM 825 N N . GLN A 1 112 ? 5.220 7.780 3.961 1.00 95.25 112 GLN A N 1
ATOM 826 C CA . GLN A 1 112 ? 3.780 7.728 3.682 1.00 95.25 112 GLN A CA 1
ATOM 827 C C . GLN A 1 112 ? 3.253 9.036 3.089 1.00 95.25 112 GLN A C 1
ATOM 829 O O . GLN A 1 112 ? 2.435 9.006 2.168 1.00 95.25 112 GLN A O 1
ATOM 834 N N . ALA A 1 113 ? 3.783 10.178 3.532 1.00 94.75 113 ALA A N 1
ATOM 835 C CA . ALA A 1 113 ? 3.411 11.472 2.974 1.00 94.75 113 ALA A CA 1
ATOM 836 C C . ALA A 1 113 ? 3.809 11.615 1.500 1.00 94.75 113 ALA A C 1
ATOM 838 O O . ALA A 1 113 ? 3.046 12.156 0.704 1.00 94.75 113 ALA A O 1
ATOM 839 N N . ARG A 1 114 ? 4.964 11.066 1.108 1.00 94.88 114 ARG A N 1
ATOM 840 C CA . ARG A 1 114 ? 5.413 11.071 -0.292 1.00 94.88 114 ARG A CA 1
ATOM 841 C C . ARG A 1 114 ? 4.521 10.189 -1.157 1.00 94.88 114 ARG A C 1
ATOM 843 O O . ARG A 1 114 ? 4.191 10.569 -2.276 1.00 94.88 114 ARG A O 1
ATOM 850 N N . LEU A 1 115 ? 4.094 9.037 -0.635 1.00 96.12 115 LEU A N 1
ATOM 851 C CA . LEU A 1 115 ? 3.168 8.156 -1.346 1.00 96.12 115 LEU A CA 1
ATOM 852 C C . LEU A 1 115 ? 1.778 8.793 -1.496 1.00 96.12 115 LEU A C 1
ATOM 854 O O . LEU A 1 115 ? 1.167 8.666 -2.555 1.00 96.12 115 LEU A O 1
ATOM 858 N N . MET A 1 116 ? 1.307 9.536 -0.489 1.00 96.94 116 MET A N 1
ATOM 859 C CA . MET A 1 116 ? 0.093 10.345 -0.618 1.00 96.94 116 MET A CA 1
ATOM 860 C C . MET A 1 116 ? 0.235 11.388 -1.734 1.00 96.94 116 MET A C 1
ATOM 862 O O . MET A 1 116 ? -0.647 11.465 -2.583 1.00 96.94 116 MET A O 1
ATOM 866 N N . SER A 1 117 ? 1.356 12.115 -1.815 1.00 94.56 117 SER A N 1
ATOM 867 C CA . SER A 1 117 ? 1.590 13.070 -2.912 1.00 94.56 117 SER A CA 1
ATOM 868 C C . SER A 1 117 ? 1.604 12.406 -4.292 1.00 94.56 117 SER A C 1
ATOM 870 O O . SER A 1 117 ? 1.112 12.981 -5.256 1.00 94.56 117 SER A O 1
ATOM 872 N N . VAL A 1 118 ? 2.119 11.176 -4.404 1.00 95.31 118 VAL A N 1
ATOM 873 C CA . VAL A 1 118 ? 2.064 10.403 -5.659 1.00 95.31 118 VAL A CA 1
ATOM 874 C C . VAL A 1 118 ? 0.621 10.088 -6.072 1.00 95.31 118 VAL A C 1
ATOM 876 O O . VAL A 1 118 ? 0.307 10.103 -7.259 1.00 95.31 118 VAL A O 1
ATOM 879 N N . LEU A 1 119 ? -0.254 9.800 -5.108 1.00 95.56 119 LEU A N 1
ATOM 880 C CA . LEU A 1 119 ? -1.652 9.434 -5.352 1.00 95.56 119 LEU A CA 1
ATOM 881 C C . LEU A 1 119 ? -2.570 10.642 -5.569 1.00 95.56 119 LEU A C 1
ATOM 883 O O . LEU A 1 119 ? -3.458 10.593 -6.416 1.00 95.56 119 LEU A O 1
ATOM 887 N N . ALA A 1 120 ? -2.387 11.695 -4.776 1.00 95.12 120 ALA A N 1
ATOM 888 C CA . ALA A 1 120 ? -3.293 12.837 -4.691 1.00 95.12 120 ALA A CA 1
ATOM 889 C C . ALA A 1 120 ? -2.759 14.100 -5.390 1.00 95.12 120 ALA A C 1
ATOM 891 O O . ALA A 1 120 ? -3.528 15.026 -5.645 1.00 95.12 120 ALA A O 1
ATOM 892 N N . GLY A 1 121 ? -1.464 14.144 -5.711 1.00 92.56 121 GLY A N 1
ATOM 893 C CA . GLY A 1 121 ? -0.754 15.342 -6.157 1.00 92.56 121 GLY A CA 1
ATOM 894 C C . GLY A 1 121 ? -0.074 16.093 -5.007 1.00 92.56 121 GLY A C 1
ATOM 895 O O . GLY A 1 121 ? -0.408 15.926 -3.832 1.00 92.56 121 GLY A O 1
ATOM 896 N N . ASP A 1 122 ? 0.903 16.935 -5.346 1.00 89.81 122 ASP A N 1
ATOM 897 C CA . ASP A 1 122 ? 1.695 17.666 -4.355 1.00 89.81 122 ASP A CA 1
ATOM 898 C C . ASP A 1 122 ? 0.833 18.609 -3.502 1.00 89.81 122 ASP A C 1
ATOM 900 O O . ASP A 1 122 ? -0.041 19.322 -3.996 1.00 89.81 122 ASP A O 1
ATOM 904 N N . GLY A 1 123 ? 1.088 18.608 -2.191 1.00 88.19 123 GLY A N 1
ATOM 905 C CA . GLY A 1 123 ? 0.351 19.416 -1.214 1.00 88.19 123 GLY A CA 1
ATOM 906 C C . GLY A 1 123 ? -1.031 18.869 -0.842 1.00 88.19 123 GLY A C 1
ATOM 907 O O . GLY A 1 123 ? -1.649 19.393 0.084 1.00 88.19 123 GLY A O 1
ATOM 908 N N . GLN A 1 124 ? -1.503 17.809 -1.503 1.00 93.44 124 GLN A N 1
ATOM 909 C CA . GLN A 1 124 ? -2.759 17.155 -1.154 1.00 93.44 124 GLN A CA 1
ATOM 910 C C . GLN A 1 124 ? -2.548 16.096 -0.073 1.00 93.44 124 GLN A C 1
ATOM 912 O O . GLN A 1 124 ? -1.571 15.351 -0.068 1.00 93.44 124 GLN A O 1
ATOM 917 N N . SER A 1 125 ? -3.504 16.012 0.849 1.00 95.69 125 SER A N 1
ATOM 918 C CA . SER A 1 125 ? -3.493 15.051 1.955 1.00 95.69 125 SER A CA 1
ATOM 919 C C . SER A 1 125 ? -4.657 14.066 1.889 1.00 95.69 125 SER A C 1
ATOM 921 O O . SER A 1 125 ? -4.939 13.383 2.869 1.00 95.69 125 SER A O 1
ATOM 923 N N . SER A 1 126 ? -5.358 13.974 0.758 1.00 96.94 126 SER A N 1
ATOM 924 C CA . SER A 1 126 ? -6.459 13.028 0.593 1.00 96.94 126 SER A CA 1
ATOM 925 C C . SER A 1 126 ? -6.620 12.546 -0.839 1.00 96.94 126 SER A C 1
ATOM 927 O O . SER A 1 126 ? -6.536 13.340 -1.772 1.00 96.94 126 SER A O 1
ATOM 929 N N . VAL A 1 127 ? -6.950 11.266 -0.988 1.00 96.75 127 VAL A N 1
ATOM 930 C CA . VAL A 1 127 ? -7.306 10.614 -2.249 1.00 96.75 127 VAL A CA 1
ATOM 931 C C . VAL A 1 127 ? -8.580 9.796 -2.039 1.00 96.75 127 VAL A C 1
ATOM 933 O O . VAL A 1 127 ? -8.623 8.857 -1.242 1.00 96.75 127 VAL A O 1
ATOM 936 N N . GLY A 1 128 ? -9.652 10.177 -2.737 1.00 95.06 128 GLY A N 1
ATOM 937 C CA . GLY A 1 128 ? -10.973 9.581 -2.528 1.00 95.06 128 GLY A CA 1
ATOM 938 C C . GLY A 1 128 ? -11.398 9.645 -1.048 1.00 95.06 128 GLY A C 1
ATOM 939 O O . GLY A 1 128 ? -11.326 10.722 -0.455 1.00 95.06 128 GLY A O 1
ATOM 940 N N . PRO A 1 129 ? -11.827 8.525 -0.433 1.00 95.50 129 PRO A N 1
ATOM 941 C CA . PRO A 1 129 ? -12.235 8.495 0.973 1.00 95.50 129 PRO A CA 1
ATOM 942 C C . PRO A 1 129 ? -11.060 8.482 1.964 1.00 95.50 129 PRO A C 1
ATOM 944 O O . PRO A 1 129 ? -11.296 8.576 3.163 1.00 95.50 129 PRO A O 1
ATOM 947 N N . VAL A 1 130 ? -9.811 8.341 1.501 1.00 97.94 130 VAL A N 1
ATOM 948 C CA . VAL A 1 130 ? -8.635 8.243 2.374 1.00 97.94 130 VAL A CA 1
ATOM 949 C C . VAL A 1 130 ? -8.016 9.621 2.570 1.00 97.94 130 VAL A C 1
ATOM 951 O O . VAL A 1 130 ? -7.596 10.267 1.612 1.00 97.94 130 VAL A O 1
ATOM 954 N N . ARG A 1 131 ? -7.902 10.052 3.824 1.00 97.50 131 ARG A N 1
ATOM 955 C CA . ARG A 1 131 ? -7.191 11.257 4.262 1.00 97.50 131 ARG A CA 1
ATOM 956 C C . ARG A 1 131 ? -5.977 10.876 5.097 1.00 97.50 131 ARG A C 1
ATOM 958 O O . ARG A 1 131 ? -6.029 9.936 5.876 1.00 97.50 131 ARG A O 1
ATOM 965 N N . MET A 1 132 ? -4.914 11.655 4.989 1.00 97.50 132 MET A N 1
ATOM 966 C CA . MET A 1 132 ? -3.742 11.600 5.845 1.00 97.50 132 MET A CA 1
ATOM 967 C C . MET A 1 132 ? -3.736 12.801 6.795 1.00 97.50 132 MET A C 1
ATOM 969 O O . MET A 1 132 ? -3.888 13.951 6.381 1.00 97.50 132 MET A O 1
ATOM 973 N N . TRP A 1 133 ? -3.560 12.530 8.081 1.00 96.00 133 TRP A N 1
ATOM 974 C CA . TRP A 1 133 ? -3.368 13.541 9.114 1.00 96.00 133 TRP A CA 1
ATOM 975 C C . TRP A 1 133 ? -1.928 14.074 9.109 1.00 96.00 133 TRP A C 1
ATOM 977 O O . TRP A 1 133 ? -1.029 13.390 8.621 1.00 96.00 133 TRP A O 1
ATOM 987 N N . PRO A 1 134 ? -1.656 15.245 9.719 1.00 92.62 134 PRO A N 1
ATOM 988 C CA . PRO A 1 134 ? -0.291 15.771 9.844 1.00 92.62 134 PRO A CA 1
ATOM 989 C C . PRO A 1 134 ? 0.691 14.819 10.543 1.00 92.62 134 PRO A C 1
ATOM 991 O O . PRO A 1 134 ? 1.891 14.893 10.315 1.00 92.62 134 PRO A O 1
ATOM 994 N N . THR A 1 135 ? 0.183 13.908 11.377 1.00 91.19 135 THR A N 1
ATOM 995 C CA . THR A 1 135 ? 0.969 12.860 12.047 1.00 91.19 135 THR A CA 1
ATOM 996 C C . THR A 1 135 ? 1.381 11.714 11.119 1.00 91.19 135 THR A C 1
ATOM 998 O O . THR A 1 135 ? 2.096 10.816 11.549 1.00 91.19 135 THR A O 1
ATOM 1001 N N . GLY A 1 136 ? 0.893 11.694 9.877 1.00 91.75 136 GLY A N 1
ATOM 1002 C CA . GLY A 1 136 ? 1.046 10.589 8.934 1.00 91.75 136 GLY A CA 1
ATOM 1003 C C . GLY A 1 136 ? -0.027 9.506 9.063 1.00 91.75 136 GLY A C 1
ATOM 1004 O O . GLY A 1 136 ? -0.120 8.660 8.182 1.00 91.75 136 GLY A O 1
ATOM 1005 N N . ALA A 1 137 ? -0.869 9.527 10.103 1.00 94.38 137 ALA A N 1
ATOM 1006 C CA . ALA A 1 137 ? -1.953 8.556 10.264 1.00 94.38 137 ALA A CA 1
ATOM 1007 C C . ALA A 1 137 ? -3.017 8.703 9.166 1.00 94.38 137 ALA A C 1
ATOM 1009 O O . ALA A 1 137 ? -3.321 9.817 8.737 1.00 94.38 137 ALA A O 1
ATOM 1010 N N . LEU A 1 138 ? -3.623 7.592 8.749 1.00 97.25 138 LEU A N 1
ATOM 1011 C CA . LEU A 1 138 ? -4.694 7.593 7.753 1.00 97.25 138 LEU A CA 1
ATOM 1012 C C . LEU A 1 138 ? -6.076 7.587 8.420 1.00 97.25 138 LEU A C 1
ATOM 1014 O O . LEU A 1 138 ? -6.259 7.055 9.513 1.00 97.25 138 LEU A O 1
ATOM 1018 N N . SER A 1 139 ? -7.049 8.191 7.746 1.00 95.94 139 SER A N 1
ATOM 1019 C CA . SER A 1 139 ? -8.468 8.163 8.079 1.00 95.94 139 SER A CA 1
ATOM 1020 C C . SER A 1 139 ? -9.261 7.794 6.823 1.00 95.94 139 SER A C 1
ATOM 1022 O O . SER A 1 139 ? -9.059 8.444 5.796 1.00 95.94 139 SER A O 1
ATOM 1024 N N . PRO A 1 140 ? -10.144 6.784 6.872 1.00 96.88 140 PRO A N 1
ATOM 1025 C CA . PRO A 1 140 ? -10.461 5.948 8.031 1.00 96.88 140 PRO A CA 1
ATOM 1026 C C . PRO A 1 140 ? -9.273 5.140 8.570 1.00 96.88 140 PRO A C 1
ATOM 1028 O O . PRO A 1 140 ? -8.334 4.869 7.825 1.00 96.88 140 PRO A O 1
ATOM 1031 N N . ALA A 1 141 ? -9.300 4.754 9.846 1.00 94.44 141 ALA A N 1
ATOM 1032 C CA . ALA A 1 141 ? -8.228 3.954 10.453 1.00 94.44 141 ALA A CA 1
ATOM 1033 C C . ALA A 1 141 ? -7.890 2.655 9.679 1.00 94.44 141 ALA A C 1
ATOM 1035 O O . ALA A 1 141 ? -6.703 2.381 9.490 1.00 94.44 141 ALA A O 1
ATOM 1036 N N . PRO A 1 142 ? -8.865 1.874 9.158 1.00 95.56 142 PRO A N 1
ATOM 1037 C CA . PRO A 1 142 ? -8.574 0.712 8.320 1.00 95.56 142 PRO A CA 1
ATOM 1038 C C . PRO A 1 142 ? -8.242 1.131 6.877 1.00 95.56 142 PRO A C 1
ATOM 1040 O O . PRO A 1 142 ? -8.921 0.721 5.937 1.00 95.56 142 PRO A O 1
ATOM 1043 N N . SER A 1 143 ? -7.205 1.947 6.684 1.00 97.50 143 SER A N 1
ATOM 1044 C CA . SER A 1 143 ? -6.723 2.375 5.364 1.00 97.50 143 SER A CA 1
ATOM 1045 C C . SER A 1 143 ? -5.252 2.031 5.162 1.00 97.50 143 SER A C 1
ATOM 1047 O O . SER A 1 143 ? -4.475 2.016 6.112 1.00 97.50 143 SER A O 1
ATOM 1049 N N . VAL A 1 144 ? -4.865 1.791 3.909 1.00 96.50 144 VAL A N 1
ATOM 1050 C CA . VAL A 1 144 ? -3.487 1.487 3.504 1.00 96.50 144 VAL A CA 1
ATOM 1051 C C . VAL A 1 144 ? -3.152 2.244 2.224 1.00 96.50 144 VAL A C 1
ATOM 1053 O O . VAL A 1 144 ? -3.954 2.281 1.286 1.00 96.50 144 VAL A O 1
ATOM 1056 N N . LEU A 1 145 ? -1.944 2.810 2.176 1.00 97.38 145 LEU A N 1
ATOM 1057 C CA . LEU A 1 145 ? -1.297 3.231 0.937 1.00 97.38 145 LEU A CA 1
ATOM 1058 C C . LEU A 1 145 ? -0.218 2.211 0.573 1.00 97.38 145 LEU A C 1
ATOM 1060 O O . LEU A 1 145 ? 0.575 1.830 1.431 1.00 97.38 145 LEU A O 1
ATOM 1064 N N . ALA A 1 146 ? -0.167 1.789 -0.687 1.00 95.75 146 ALA A N 1
ATOM 1065 C CA . ALA A 1 146 ? 0.784 0.781 -1.142 1.00 95.75 146 ALA A CA 1
ATOM 1066 C C . ALA A 1 146 ? 1.322 1.068 -2.550 1.00 95.75 146 ALA A C 1
ATOM 1068 O O . ALA A 1 146 ? 0.682 1.739 -3.359 1.00 95.75 146 ALA A O 1
ATOM 1069 N N . LEU A 1 147 ? 2.485 0.498 -2.860 1.00 95.62 147 LEU A N 1
ATOM 1070 C CA . LEU A 1 147 ? 3.018 0.365 -4.212 1.00 95.62 147 LEU A CA 1
ATOM 1071 C C . LEU A 1 147 ? 2.986 -1.099 -4.640 1.00 95.62 147 LEU A C 1
ATOM 1073 O O . LEU A 1 147 ? 3.547 -1.961 -3.966 1.00 95.62 147 LEU A O 1
ATOM 1077 N N . VAL A 1 148 ? 2.383 -1.367 -5.792 1.00 94.31 148 VAL A N 1
ATOM 1078 C CA . VAL A 1 148 ? 2.414 -2.655 -6.492 1.00 94.31 148 VAL A CA 1
ATOM 1079 C C . VAL A 1 148 ? 3.484 -2.570 -7.573 1.00 94.31 148 VAL A C 1
ATOM 1081 O O . VAL A 1 148 ? 3.432 -1.677 -8.414 1.00 94.31 148 VAL A O 1
ATOM 1084 N N . ALA A 1 149 ? 4.462 -3.471 -7.563 1.00 93.50 149 ALA A N 1
ATOM 1085 C CA . ALA A 1 149 ? 5.520 -3.474 -8.572 1.00 93.50 149 ALA A CA 1
ATOM 1086 C C . ALA A 1 149 ? 5.087 -4.216 -9.842 1.00 93.50 149 ALA A C 1
ATOM 1088 O O . ALA A 1 149 ? 4.355 -5.199 -9.758 1.00 93.50 149 ALA A O 1
ATOM 1089 N N . LEU A 1 150 ? 5.564 -3.769 -11.002 1.00 94.12 150 LEU A N 1
ATOM 1090 C CA . LEU A 1 150 ? 5.340 -4.396 -12.302 1.00 94.12 150 LEU A CA 1
ATOM 1091 C C . LEU A 1 150 ? 6.672 -4.856 -12.897 1.00 94.12 150 LEU A C 1
ATOM 1093 O O . LEU A 1 150 ? 7.645 -4.098 -12.954 1.00 94.12 150 LEU A O 1
ATOM 1097 N N . THR A 1 151 ? 6.710 -6.094 -13.379 1.00 93.25 151 THR A N 1
ATOM 1098 C CA . THR A 1 151 ? 7.856 -6.688 -14.078 1.00 93.25 151 THR A CA 1
ATOM 1099 C C . THR A 1 151 ? 7.440 -7.164 -15.467 1.00 93.25 151 THR A C 1
ATOM 1101 O O . THR A 1 151 ? 6.286 -7.522 -15.682 1.00 93.25 151 THR A O 1
ATOM 1104 N N . ARG A 1 152 ? 8.383 -7.194 -16.414 1.00 91.56 152 ARG A N 1
ATOM 1105 C CA . ARG A 1 152 ? 8.172 -7.796 -17.747 1.00 91.56 152 ARG A CA 1
ATOM 1106 C C . ARG A 1 152 ? 8.391 -9.309 -17.745 1.00 91.56 152 ARG A C 1
ATOM 1108 O O . ARG A 1 152 ? 8.208 -9.975 -18.758 1.00 91.56 152 ARG A O 1
ATOM 1115 N N . ARG A 1 153 ? 8.811 -9.870 -16.608 1.00 87.25 153 ARG A N 1
ATOM 1116 C CA . ARG A 1 153 ? 8.936 -11.316 -16.443 1.00 87.25 153 ARG A CA 1
ATOM 1117 C C . ARG A 1 153 ? 7.547 -11.928 -16.323 1.00 87.25 153 ARG A C 1
ATOM 1119 O O . ARG A 1 153 ? 6.773 -11.531 -15.462 1.00 87.25 153 ARG A O 1
ATOM 1126 N N . GLN A 1 154 ? 7.273 -12.938 -17.138 1.00 81.75 154 GLN A N 1
ATOM 1127 C CA . GLN A 1 154 ? 6.066 -13.758 -17.049 1.00 81.75 154 GLN A CA 1
ATOM 1128 C C . GLN A 1 154 ? 6.219 -14.754 -15.893 1.00 81.75 154 GLN A C 1
ATOM 1130 O O . GLN A 1 154 ? 6.677 -15.881 -16.076 1.00 81.75 154 GLN A O 1
ATOM 1135 N N . VAL A 1 155 ? 5.916 -14.309 -14.674 1.00 79.00 155 VAL A N 1
ATOM 1136 C CA . VAL A 1 155 ? 6.009 -15.125 -13.454 1.00 79.00 155 VAL A CA 1
ATOM 1137 C C . VAL A 1 155 ? 4.665 -15.144 -12.743 1.00 79.00 155 VAL A C 1
ATOM 1139 O O . VAL A 1 155 ? 3.992 -14.132 -12.656 1.00 79.00 155 VAL A O 1
ATOM 1142 N N . ALA A 1 156 ? 4.257 -16.287 -12.199 1.00 77.25 156 ALA A N 1
ATOM 1143 C CA . ALA A 1 156 ? 3.067 -16.352 -11.355 1.00 77.25 156 ALA A CA 1
ATOM 1144 C C . ALA A 1 156 ? 3.490 -16.157 -9.887 1.00 77.25 156 ALA A C 1
ATOM 1146 O O . ALA A 1 156 ? 4.022 -17.103 -9.297 1.00 77.25 156 ALA A O 1
ATOM 1147 N N . PRO A 1 157 ? 3.310 -14.966 -9.279 1.00 77.12 157 PRO A N 1
ATOM 1148 C CA . PRO A 1 157 ? 3.708 -14.745 -7.895 1.00 77.12 157 PRO A CA 1
ATOM 1149 C C . PRO A 1 157 ? 2.921 -15.673 -6.967 1.00 77.12 157 PRO A C 1
ATOM 1151 O O . PRO A 1 157 ? 1.689 -15.714 -6.976 1.00 77.12 157 PRO A O 1
ATOM 1154 N N . THR A 1 158 ? 3.639 -16.420 -6.135 1.00 80.56 158 THR A N 1
ATOM 1155 C CA . THR A 1 158 ? 3.042 -17.332 -5.158 1.00 80.56 158 THR A CA 1
ATOM 1156 C C . THR A 1 158 ? 2.949 -16.658 -3.791 1.00 80.56 158 THR A C 1
ATOM 1158 O O . THR A 1 158 ? 3.786 -15.817 -3.464 1.00 80.56 158 THR A O 1
ATOM 1161 N N . PRO A 1 159 ? 2.012 -17.050 -2.907 1.00 77.19 159 PRO A N 1
ATOM 1162 C CA . PRO A 1 159 ? 1.987 -16.547 -1.530 1.00 77.19 159 PRO A CA 1
ATOM 1163 C C . PRO A 1 159 ? 3.330 -16.681 -0.785 1.00 77.19 159 PRO A C 1
ATOM 1165 O O . PRO A 1 159 ? 3.636 -15.868 0.085 1.00 77.19 159 PRO A O 1
ATOM 1168 N N . ALA A 1 160 ? 4.148 -17.681 -1.136 1.00 82.56 160 ALA A N 1
ATOM 1169 C CA . ALA A 1 160 ? 5.479 -17.864 -0.566 1.00 82.56 160 ALA A CA 1
ATOM 1170 C C . ALA A 1 160 ? 6.444 -16.722 -0.930 1.00 82.56 160 ALA A C 1
ATOM 1172 O O . ALA A 1 160 ? 7.281 -16.364 -0.104 1.00 82.56 160 ALA A O 1
ATOM 1173 N N . ASP A 1 161 ? 6.318 -16.120 -2.115 1.00 80.75 161 ASP A N 1
ATOM 1174 C CA . ASP A 1 161 ? 7.169 -15.003 -2.547 1.00 80.75 161 ASP A CA 1
ATOM 1175 C C . ASP A 1 161 ? 6.891 -13.742 -1.724 1.00 80.75 161 ASP A C 1
ATOM 1177 O O . ASP A 1 161 ? 7.825 -13.065 -1.292 1.00 80.75 161 ASP A O 1
ATOM 1181 N N . GLY A 1 162 ? 5.621 -13.503 -1.382 1.00 77.50 162 GLY A N 1
ATOM 1182 C CA . GLY A 1 162 ? 5.235 -12.477 -0.415 1.00 77.50 162 GLY A CA 1
ATOM 1183 C C . GLY A 1 162 ? 5.901 -12.703 0.947 1.00 77.50 162 GLY A C 1
ATOM 1184 O O . GLY A 1 162 ? 6.560 -11.801 1.465 1.00 77.50 162 GLY A O 1
ATOM 1185 N N . CYS A 1 163 ? 5.829 -13.922 1.499 1.00 83.44 163 CYS A N 1
ATOM 1186 C CA . CYS A 1 163 ? 6.453 -14.240 2.791 1.00 83.44 163 CYS A CA 1
ATOM 1187 C C . CYS A 1 163 ? 7.985 -14.110 2.783 1.00 83.44 163 CYS A C 1
ATOM 1189 O O . CYS A 1 163 ? 8.556 -13.636 3.763 1.00 83.44 163 CYS A O 1
ATOM 1191 N N . ARG A 1 164 ? 8.653 -14.481 1.682 1.00 83.88 164 ARG A N 1
ATOM 1192 C CA . ARG A 1 164 ? 10.112 -14.332 1.534 1.00 83.88 164 ARG A CA 1
ATOM 1193 C C . ARG A 1 164 ? 10.561 -12.874 1.551 1.00 83.88 164 ARG A C 1
ATOM 1195 O O . ARG A 1 164 ? 11.693 -12.618 1.936 1.00 83.88 164 ARG A O 1
ATOM 1202 N N . SER A 1 165 ? 9.678 -11.954 1.171 1.00 75.00 165 SER A N 1
ATOM 1203 C CA . SER A 1 165 ? 9.932 -10.510 1.119 1.00 75.00 165 SER A CA 1
ATOM 1204 C C . SER A 1 165 ? 9.496 -9.735 2.371 1.00 75.00 165 SER A C 1
ATOM 1206 O O . SER A 1 165 ? 9.654 -8.520 2.412 1.00 75.00 165 SER A O 1
ATOM 1208 N N . CYS A 1 166 ? 8.910 -10.412 3.364 1.00 78.31 166 CYS A N 1
ATOM 1209 C CA . CYS A 1 166 ? 8.366 -9.794 4.571 1.00 78.31 166 CYS A CA 1
ATOM 1210 C C . CYS A 1 166 ? 9.265 -10.096 5.776 1.00 78.31 166 CYS A C 1
ATOM 1212 O O . CYS A 1 166 ? 9.426 -11.251 6.179 1.00 78.31 166 CYS A O 1
ATOM 1214 N N . ASP A 1 167 ? 9.821 -9.059 6.387 1.00 77.31 167 ASP A N 1
ATOM 1215 C CA . ASP A 1 167 ? 10.706 -9.141 7.551 1.00 77.31 167 ASP A CA 1
ATOM 1216 C C . ASP A 1 167 ? 9.955 -9.174 8.898 1.00 77.31 167 ASP A C 1
ATOM 1218 O O . ASP A 1 167 ? 10.589 -9.256 9.947 1.00 77.31 167 ASP A O 1
ATOM 1222 N N . LEU A 1 168 ? 8.614 -9.212 8.891 1.00 80.00 168 LEU A N 1
ATOM 1223 C CA . LEU A 1 168 ? 7.799 -9.390 10.098 1.00 80.00 168 LEU A CA 1
ATOM 1224 C C . LEU A 1 168 ? 8.073 -10.753 10.754 1.00 80.00 168 LEU A C 1
ATOM 1226 O O . LEU A 1 168 ? 7.506 -11.777 10.351 1.00 80.00 168 LEU A O 1
ATOM 1230 N N . THR A 1 169 ? 8.931 -10.763 11.775 1.00 76.62 169 THR A N 1
ATOM 1231 C CA . THR A 1 169 ? 9.481 -11.983 12.385 1.00 76.62 169 THR A CA 1
ATOM 1232 C C . THR A 1 169 ? 8.422 -12.927 12.986 1.00 76.62 169 THR A C 1
ATOM 1234 O O . THR A 1 169 ? 8.457 -14.107 12.636 1.00 76.62 169 THR A O 1
ATOM 1237 N N . PRO A 1 170 ? 7.439 -12.488 13.807 1.00 82.88 170 PRO A N 1
ATOM 1238 C CA . PRO A 1 170 ? 6.458 -13.388 14.427 1.00 82.88 170 PRO A CA 1
ATOM 1239 C C . PRO A 1 170 ? 5.138 -13.499 13.630 1.00 82.88 170 PRO A C 1
ATOM 1241 O O . PRO A 1 170 ? 4.049 -13.461 14.199 1.00 82.88 170 PRO A O 1
ATOM 1244 N N . CYS A 1 171 ? 5.195 -13.606 12.299 1.00 81.75 171 CYS A N 1
ATOM 1245 C CA . CYS A 1 171 ? 3.979 -13.711 11.483 1.00 81.75 171 CYS A CA 1
ATOM 1246 C C . CYS A 1 171 ? 3.359 -15.123 11.548 1.00 81.75 171 CYS A C 1
ATOM 1248 O O . CYS A 1 171 ? 3.875 -16.057 10.935 1.00 81.75 171 CYS A O 1
ATOM 1250 N N . ALA A 1 172 ? 2.210 -15.266 12.221 1.00 81.88 172 ALA A N 1
ATOM 1251 C CA . ALA A 1 172 ? 1.465 -16.531 12.332 1.00 81.88 172 ALA A CA 1
ATOM 1252 C C . ALA A 1 172 ? 0.954 -17.084 10.984 1.00 81.88 172 ALA A C 1
ATOM 1254 O O . ALA A 1 172 ? 0.638 -18.264 10.870 1.00 81.88 172 ALA A O 1
ATOM 1255 N N . PHE A 1 173 ? 0.897 -16.244 9.948 1.00 81.62 173 PHE A N 1
ATOM 1256 C CA . PHE A 1 173 ? 0.424 -16.607 8.609 1.00 81.62 173 PHE A CA 1
ATOM 1257 C C . PHE A 1 173 ? 1.564 -16.931 7.630 1.00 81.62 173 PHE A C 1
ATOM 1259 O O . PHE A 1 173 ? 1.328 -17.091 6.429 1.00 81.62 173 PHE A O 1
ATOM 1266 N N . ARG A 1 174 ? 2.813 -16.992 8.113 1.00 86.12 174 ARG A N 1
ATOM 1267 C CA . ARG A 1 174 ? 4.010 -17.173 7.286 1.00 86.12 174 ARG A CA 1
ATOM 1268 C C . ARG A 1 174 ? 4.015 -18.540 6.593 1.00 86.12 174 ARG A C 1
ATOM 1270 O O . ARG A 1 174 ? 4.005 -19.577 7.244 1.00 86.12 174 ARG A O 1
ATOM 1277 N N . ARG A 1 175 ? 4.097 -18.531 5.257 1.00 87.19 175 ARG A N 1
ATOM 1278 C CA . ARG A 1 175 ? 4.144 -19.738 4.400 1.00 87.19 175 ARG A CA 1
ATOM 1279 C C . ARG A 1 175 ? 5.546 -20.084 3.883 1.00 87.19 175 ARG A C 1
ATOM 1281 O O . ARG A 1 175 ? 5.732 -21.143 3.296 1.00 87.19 175 ARG A O 1
ATOM 1288 N N . ALA A 1 176 ? 6.519 -19.192 4.071 1.00 88.62 176 ALA A N 1
ATOM 1289 C CA . ALA A 1 176 ? 7.929 -19.391 3.735 1.00 88.62 176 ALA A CA 1
ATOM 1290 C C . ALA A 1 176 ? 8.817 -18.491 4.619 1.00 88.62 176 ALA A C 1
ATOM 1292 O O . ALA A 1 176 ? 8.352 -17.426 5.033 1.00 88.62 176 ALA A O 1
ATOM 1293 N N . PRO A 1 177 ? 10.069 -18.877 4.926 1.00 85.38 177 PRO A N 1
ATOM 1294 C CA . PRO A 1 177 ? 10.972 -18.041 5.715 1.00 85.38 177 PRO A CA 1
ATOM 1295 C C . PRO A 1 177 ? 11.319 -16.741 4.977 1.00 85.38 177 PRO A C 1
ATOM 1297 O O . PRO A 1 177 ? 11.453 -16.733 3.752 1.00 85.38 177 PRO A O 1
ATOM 1300 N N . TYR A 1 178 ? 11.497 -15.658 5.739 1.00 83.81 178 TYR A N 1
ATOM 1301 C CA . TYR A 1 178 ? 12.044 -14.403 5.224 1.00 83.81 178 TYR A CA 1
ATOM 1302 C C . TYR A 1 178 ? 13.424 -14.657 4.618 1.00 83.81 178 TYR A C 1
ATOM 1304 O O . TYR A 1 178 ? 14.277 -15.288 5.249 1.00 83.81 178 TYR A O 1
ATOM 1312 N N . ARG A 1 179 ? 13.644 -14.163 3.401 1.00 80.25 179 ARG A N 1
ATOM 1313 C CA . ARG A 1 179 ? 14.939 -14.219 2.740 1.00 80.25 179 ARG A CA 1
ATOM 1314 C C . ARG A 1 179 ? 15.595 -12.862 2.921 1.00 80.25 179 ARG A C 1
ATOM 1316 O O . ARG A 1 179 ? 15.279 -11.922 2.208 1.00 80.25 179 ARG A O 1
ATOM 1323 N N . LYS A 1 180 ? 16.506 -12.783 3.888 1.00 63.34 180 LYS A N 1
ATOM 1324 C CA . LYS A 1 180 ? 17.399 -11.636 4.028 1.00 63.34 180 LYS A CA 1
ATOM 1325 C C . LYS A 1 180 ? 18.330 -11.668 2.818 1.00 63.34 180 LYS A C 1
ATOM 1327 O O . LYS A 1 180 ? 19.158 -12.575 2.719 1.00 63.34 180 LYS A O 1
ATOM 1332 N N . THR A 1 181 ? 18.115 -10.796 1.846 1.00 56.16 181 THR A N 1
ATOM 1333 C CA . THR A 1 181 ? 19.027 -10.691 0.709 1.00 56.16 181 THR A CA 1
ATOM 1334 C C . THR A 1 181 ? 20.282 -9.976 1.214 1.00 56.16 181 THR A C 1
ATOM 1336 O O . THR A 1 181 ? 20.185 -9.016 1.977 1.00 56.16 181 THR A O 1
ATOM 1339 N N . ALA A 1 182 ? 21.440 -10.582 0.944 1.00 42.09 182 ALA A N 1
ATOM 1340 C CA . ALA A 1 182 ? 22.743 -10.134 1.433 1.00 42.09 182 ALA A CA 1
ATOM 1341 C C . ALA A 1 182 ? 23.216 -8.870 0.710 1.00 42.09 182 ALA A C 1
ATOM 1343 O O . ALA A 1 182 ? 22.878 -8.733 -0.490 1.00 42.09 182 ALA A O 1
#

Radius of gyration: 17.01 Å; chains: 1; bounding box: 44×39×49 Å

Foldseek 3Di:
DFWPDQDQQWTAHPVGFIFRFNLVSVLCVVVQFGDKDKDKFFLAVVLVVVLVVCVVVVNNVVSVVSVVVRLVVRVVVQVVVQVVVQVVCVVVLKGKDDKDFAPFDRRHLVCLVSSCCVQPNPPAQDDPRWGADPVSQIPPNSMTMIMITMHSDPDDHDVQNVLLSGPPPPDPPRPYHHPPDD

Sequence (182 aa):
MEIAALDAGGVRLATGQSFASAALAERLRAGDSHAVVAVAATAGSEAEAEYKRHWTEGRPDEGFFVERFAVGVTEQLVRYASVWACRAAETAGETALFHASPGCGTWPMEEQARLMSVLAGDGQSSVGPVRMWPTGALSPAPSVLALVALTRRQVAPTPADGCRSCDLTPCAFRRAPYRKTA